Protein AF-A0A943LDY6-F1 (afdb_monomer_lite)

Structure (mmCIF, N/CA/C/O backbone):
data_AF-A0A943LDY6-F1
#
_entry.id   AF-A0A943LDY6-F1
#
loop_
_atom_site.group_PDB
_atom_site.id
_atom_site.type_symbol
_atom_site.label_atom_id
_atom_site.label_alt_id
_atom_site.label_comp_id
_atom_site.label_asym_id
_atom_site.label_entity_id
_atom_site.label_seq_id
_atom_site.pdbx_PDB_ins_code
_atom_site.Cartn_x
_atom_site.Cartn_y
_atom_site.Cartn_z
_atom_site.occupancy
_atom_site.B_iso_or_equiv
_atom_site.auth_seq_id
_atom_site.auth_comp_id
_atom_site.auth_asym_id
_atom_site.auth_atom_id
_atom_site.pdbx_PDB_model_num
ATOM 1 N N . MET A 1 1 ? -2.592 -0.471 35.064 1.00 42.66 1 MET A N 1
ATOM 2 C CA . MET A 1 1 ? -3.232 -0.109 33.784 1.00 42.66 1 MET A CA 1
ATOM 3 C C . MET A 1 1 ? -2.431 1.052 33.225 1.00 42.66 1 MET A C 1
ATOM 5 O O . MET A 1 1 ? -2.751 2.200 33.493 1.00 42.66 1 MET A O 1
ATOM 9 N N . SER A 1 2 ? -1.283 0.746 32.620 1.00 49.88 2 SER A N 1
ATOM 10 C CA . SER A 1 2 ? -0.320 1.758 32.181 1.00 49.88 2 SER A CA 1
ATOM 11 C C . SER A 1 2 ? -0.327 1.824 30.671 1.00 49.88 2 SER A C 1
ATOM 13 O O . SER A 1 2 ? -0.127 0.813 30.007 1.00 49.88 2 SER A O 1
ATOM 15 N N . GLY A 1 3 ? -0.539 3.029 30.167 1.00 41.38 3 GLY A N 1
ATOM 16 C CA . GLY A 1 3 ? -0.566 3.337 28.753 1.00 41.38 3 GLY A CA 1
ATOM 17 C C . GLY A 1 3 ? -1.617 4.400 28.534 1.00 41.38 3 GLY A C 1
ATOM 18 O O . GLY A 1 3 ? -2.722 4.088 28.120 1.00 41.38 3 GLY A O 1
ATOM 19 N N . ASN A 1 4 ? -1.293 5.647 28.874 1.00 44.00 4 ASN A N 1
ATOM 20 C CA . ASN A 1 4 ? -2.026 6.797 28.363 1.00 44.00 4 ASN A CA 1
ATOM 21 C C . ASN A 1 4 ? -1.998 6.693 26.835 1.00 44.00 4 ASN A C 1
ATOM 23 O O . ASN A 1 4 ? -1.005 7.080 26.213 1.00 44.00 4 ASN A O 1
ATOM 27 N N . ILE A 1 5 ? -3.043 6.118 26.241 1.00 48.91 5 ILE A N 1
ATOM 28 C CA . ILE A 1 5 ? -3.231 6.126 24.799 1.00 48.91 5 ILE A CA 1
ATOM 29 C C . ILE A 1 5 ? -3.522 7.589 24.457 1.00 48.91 5 ILE A C 1
ATOM 31 O O . ILE A 1 5 ? -4.640 8.069 24.580 1.00 48.91 5 ILE A O 1
ATOM 35 N N . LYS A 1 6 ? -2.477 8.340 24.092 1.00 54.88 6 LYS A N 1
ATOM 36 C CA . LYS A 1 6 ? -2.565 9.728 23.597 1.00 54.88 6 LYS A CA 1
ATOM 37 C C . LYS A 1 6 ? -3.196 9.814 22.196 1.00 54.88 6 LYS A C 1
ATOM 39 O O . LYS A 1 6 ? -3.066 10.837 21.535 1.00 54.88 6 LYS A O 1
ATOM 44 N N . PHE A 1 7 ? -3.806 8.732 21.730 1.00 64.38 7 PHE A N 1
ATOM 45 C CA . PHE A 1 7 ? -4.202 8.514 20.352 1.00 64.38 7 PHE A CA 1
ATOM 46 C C . PHE A 1 7 ? -5.710 8.279 20.302 1.00 64.38 7 PHE A C 1
ATOM 48 O O . PHE A 1 7 ? -6.206 7.356 20.946 1.00 64.38 7 PHE A O 1
ATOM 55 N N . SER A 1 8 ? -6.447 9.144 19.605 1.00 80.94 8 SER A N 1
ATOM 56 C CA . SER A 1 8 ? -7.900 9.003 19.493 1.00 80.94 8 SER A CA 1
ATOM 57 C C . SER A 1 8 ? -8.284 7.965 18.425 1.00 80.94 8 SER A C 1
ATOM 59 O O . SER A 1 8 ? -7.546 7.781 17.453 1.00 80.94 8 SER A O 1
ATOM 61 N N . PRO A 1 9 ? -9.463 7.324 18.543 1.00 81.94 9 PRO A N 1
ATOM 62 C CA . PRO A 1 9 ? -10.049 6.496 17.483 1.00 81.94 9 PRO A CA 1
ATOM 63 C C . PRO A 1 9 ? -10.050 7.171 16.101 1.00 81.94 9 PRO A C 1
ATOM 65 O O . PRO A 1 9 ? -9.765 6.549 15.079 1.00 81.94 9 PRO A O 1
ATOM 68 N N . GLU A 1 10 ? -10.322 8.476 16.075 1.00 82.56 10 GLU A N 1
ATOM 69 C CA . GLU A 1 10 ? -10.320 9.292 14.860 1.00 82.56 10 GLU A CA 1
ATOM 70 C C . GLU A 1 10 ? -8.923 9.397 14.231 1.00 82.56 10 GLU A C 1
ATOM 72 O O . GLU A 1 10 ? -8.774 9.139 13.038 1.00 82.56 10 GLU A O 1
ATOM 77 N N . GLN A 1 11 ? -7.888 9.660 15.038 1.00 85.12 11 GLN A N 1
ATOM 78 C CA . GLN A 1 11 ? -6.495 9.672 14.574 1.00 85.12 11 GLN A CA 1
ATOM 79 C C . GLN A 1 11 ? -6.056 8.297 14.046 1.00 85.12 11 GLN A C 1
ATOM 81 O O . GLN A 1 11 ? -5.281 8.215 13.092 1.00 85.12 11 GLN A O 1
ATOM 86 N N . GLY A 1 12 ? -6.573 7.209 14.628 1.00 87.38 12 GLY A N 1
ATOM 87 C CA . GLY A 1 12 ? -6.344 5.846 14.145 1.00 87.38 12 GLY A CA 1
ATOM 88 C C . GLY A 1 12 ? -6.924 5.589 12.766 1.00 87.38 12 GLY A C 1
ATOM 89 O O . GLY A 1 12 ? -6.214 5.093 11.892 1.00 87.38 12 GLY A O 1
ATOM 90 N N . ARG A 1 13 ? -8.175 5.996 12.535 1.00 87.88 13 ARG A N 1
ATOM 91 C CA . ARG A 1 13 ? -8.807 5.889 11.212 1.00 87.88 13 ARG A CA 1
ATOM 92 C C . ARG A 1 13 ? -8.135 6.769 10.165 1.00 87.88 13 ARG A C 1
ATOM 94 O O . ARG A 1 13 ? -7.978 6.345 9.018 1.00 87.88 13 ARG A O 1
ATOM 101 N N . GLU A 1 14 ? -7.705 7.969 10.547 1.00 91.69 14 GLU A N 1
ATOM 102 C CA . GLU A 1 14 ? -6.960 8.859 9.655 1.00 91.69 14 GLU A CA 1
ATOM 103 C C . GLU A 1 14 ? -5.631 8.223 9.228 1.00 91.69 14 GLU A C 1
ATOM 105 O O . GLU A 1 14 ? -5.319 8.167 8.039 1.00 91.69 14 GLU A O 1
ATOM 110 N N . MET A 1 15 ? -4.889 7.651 10.176 1.00 88.94 15 MET A N 1
ATOM 111 C CA . MET A 1 15 ? -3.623 6.978 9.896 1.00 88.94 15 MET A CA 1
ATOM 112 C C . MET A 1 15 ? -3.803 5.696 9.070 1.00 88.94 15 MET A C 1
ATOM 114 O O . MET A 1 15 ? -3.029 5.458 8.144 1.00 88.94 15 MET A O 1
ATOM 118 N N . ALA A 1 16 ? -4.850 4.907 9.334 1.00 90.50 16 ALA A N 1
ATOM 119 C CA . ALA A 1 16 ? -5.203 3.743 8.519 1.00 90.50 16 ALA A CA 1
ATOM 120 C C . ALA A 1 16 ? -5.521 4.140 7.067 1.00 90.50 16 ALA A C 1
ATOM 122 O O . ALA A 1 16 ? -5.108 3.455 6.130 1.00 90.50 16 ALA A O 1
ATOM 123 N N . SER A 1 17 ? -6.200 5.275 6.880 1.00 92.69 17 SER A N 1
ATOM 124 C CA . SER A 1 17 ? -6.508 5.837 5.559 1.00 92.69 17 SER A CA 1
ATOM 125 C C . SER A 1 17 ? -5.257 6.368 4.852 1.00 92.69 17 SER A C 1
ATOM 127 O O . SER A 1 17 ? -5.097 6.182 3.648 1.00 92.69 17 SER A O 1
ATOM 129 N N . GLU A 1 18 ? -4.347 7.003 5.590 1.00 93.12 18 GLU A N 1
ATOM 130 C CA . GLU A 1 18 ? -3.072 7.499 5.065 1.00 93.12 18 GLU A CA 1
ATOM 131 C C . GLU A 1 18 ? -2.166 6.358 4.574 1.00 93.12 18 GLU A C 1
ATOM 133 O O . GLU A 1 18 ? -1.528 6.489 3.529 1.00 93.12 18 GLU A O 1
ATOM 138 N N . ILE A 1 19 ? -2.147 5.213 5.270 1.00 91.38 19 ILE A N 1
ATOM 139 C CA . ILE A 1 19 ? -1.428 4.005 4.824 1.00 91.38 19 ILE A CA 1
ATOM 140 C C . ILE A 1 19 ? -1.912 3.566 3.435 1.00 91.38 19 ILE A C 1
ATOM 142 O O . ILE A 1 19 ? -1.097 3.317 2.545 1.00 91.38 19 ILE A O 1
ATOM 146 N N . ILE A 1 20 ? -3.230 3.538 3.229 1.00 92.94 20 ILE A N 1
ATOM 147 C CA . ILE A 1 20 ? -3.838 3.168 1.946 1.00 92.94 20 ILE A CA 1
ATOM 148 C C . ILE A 1 20 ? -3.536 4.207 0.860 1.00 92.94 20 ILE A C 1
ATOM 150 O O . ILE A 1 20 ? -3.153 3.842 -0.246 1.00 92.94 20 ILE A O 1
ATOM 154 N N . ARG A 1 21 ? -3.595 5.508 1.168 1.00 94.25 21 ARG A N 1
ATOM 155 C CA . ARG A 1 21 ? -3.209 6.549 0.197 1.00 94.25 21 ARG A CA 1
ATOM 156 C C . ARG A 1 21 ? -1.757 6.408 -0.252 1.00 94.25 21 ARG A C 1
ATOM 158 O O . ARG A 1 21 ? -1.454 6.565 -1.430 1.00 94.25 21 ARG A O 1
ATOM 165 N N . ARG A 1 22 ? -0.845 6.102 0.675 1.00 91.69 22 ARG A N 1
ATOM 166 C CA . ARG A 1 22 ? 0.578 5.901 0.356 1.00 91.69 22 ARG A CA 1
ATOM 1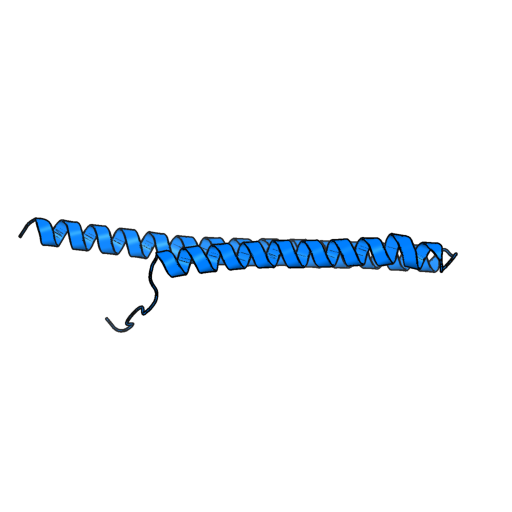67 C C . ARG A 1 22 ? 0.811 4.663 -0.498 1.00 91.69 22 ARG A C 1
ATOM 169 O O . ARG A 1 22 ? 1.659 4.720 -1.386 1.00 91.69 22 ARG A O 1
ATOM 176 N N . ARG A 1 23 ? 0.059 3.582 -0.258 1.00 91.94 23 ARG A N 1
ATOM 177 C CA . ARG A 1 23 ? 0.037 2.402 -1.136 1.00 91.94 23 ARG A CA 1
ATOM 178 C C . ARG A 1 23 ? -0.283 2.819 -2.572 1.00 91.94 23 ARG A C 1
ATOM 180 O O . ARG A 1 23 ? 0.500 2.510 -3.464 1.00 91.94 23 ARG A O 1
ATOM 187 N N . ASP A 1 24 ? -1.370 3.565 -2.763 1.00 92.38 24 ASP A N 1
ATOM 188 C CA . ASP A 1 24 ? -1.843 3.981 -4.091 1.00 92.38 24 ASP A CA 1
ATOM 189 C C . ASP A 1 24 ? -0.823 4.872 -4.809 1.00 92.38 24 ASP A C 1
ATOM 191 O O . ASP A 1 24 ? -0.562 4.693 -5.998 1.00 92.38 24 ASP A O 1
ATOM 195 N N . THR A 1 25 ? -0.186 5.795 -4.082 1.00 93.38 25 THR A N 1
ATOM 196 C CA . THR A 1 25 ? 0.898 6.622 -4.631 1.00 93.38 25 THR A CA 1
ATOM 197 C C . THR A 1 25 ? 2.067 5.766 -5.112 1.00 93.38 25 THR A C 1
ATOM 199 O O . THR A 1 25 ? 2.547 5.959 -6.224 1.00 93.38 25 THR A O 1
ATOM 202 N N . ILE A 1 26 ? 2.525 4.803 -4.307 1.00 89.75 26 ILE A N 1
ATOM 203 C CA . ILE A 1 26 ? 3.657 3.936 -4.669 1.00 89.75 26 ILE A CA 1
ATOM 204 C C . ILE A 1 26 ? 3.310 3.055 -5.871 1.00 89.75 26 ILE A C 1
ATOM 206 O O . ILE A 1 26 ? 4.132 2.889 -6.770 1.00 89.75 26 ILE A O 1
ATOM 210 N N . GLU A 1 27 ? 2.090 2.526 -5.923 1.00 90.19 27 GLU A N 1
ATOM 211 C CA . GLU A 1 27 ? 1.575 1.812 -7.089 1.00 90.19 27 GLU A CA 1
ATOM 212 C C . GLU A 1 27 ? 1.583 2.693 -8.348 1.00 90.19 27 GLU A C 1
ATOM 214 O O . GLU A 1 27 ? 2.053 2.259 -9.403 1.00 90.19 27 GLU A O 1
ATOM 219 N N . GLY A 1 28 ? 1.147 3.949 -8.233 1.00 91.50 28 GLY A N 1
ATOM 220 C CA . GLY A 1 28 ? 1.221 4.934 -9.310 1.00 91.50 28 GLY A CA 1
ATOM 221 C C . GLY A 1 28 ? 2.649 5.168 -9.813 1.00 91.50 28 GLY A C 1
ATOM 222 O O . GLY A 1 28 ? 2.889 5.107 -11.018 1.00 91.50 28 GLY A O 1
ATOM 223 N N . GLU A 1 29 ? 3.606 5.365 -8.906 1.00 91.12 29 GLU A N 1
ATOM 224 C CA . GLU A 1 29 ? 5.023 5.571 -9.242 1.00 91.12 29 GLU A CA 1
ATOM 225 C C . GLU A 1 29 ? 5.641 4.341 -9.929 1.00 91.12 29 GLU A C 1
ATOM 227 O O . GLU A 1 29 ? 6.334 4.462 -10.941 1.00 91.12 29 GLU A O 1
ATOM 232 N N . LEU A 1 30 ? 5.349 3.130 -9.443 1.00 88.75 30 LEU A N 1
ATOM 233 C CA . LEU A 1 30 ? 5.806 1.885 -10.073 1.00 88.75 30 LEU A CA 1
ATOM 234 C C . LEU A 1 30 ? 5.200 1.689 -11.471 1.00 88.75 30 LEU A C 1
ATOM 236 O O . LEU A 1 30 ? 5.863 1.187 -12.381 1.00 88.75 30 LEU A O 1
ATOM 240 N N . ASN A 1 31 ? 3.947 2.098 -11.670 1.00 89.69 31 ASN A N 1
ATOM 241 C CA . ASN A 1 31 ? 3.308 2.104 -12.984 1.00 89.69 31 ASN A CA 1
ATOM 242 C C . ASN A 1 31 ? 3.924 3.155 -13.922 1.00 89.69 31 ASN A C 1
ATOM 244 O O . ASN A 1 31 ? 4.139 2.872 -15.100 1.00 89.69 31 ASN A O 1
ATOM 248 N N . ALA A 1 32 ? 4.270 4.340 -13.418 1.00 90.94 32 ALA A N 1
ATOM 249 C CA . ALA A 1 32 ? 4.956 5.363 -14.204 1.00 90.94 32 ALA A CA 1
ATO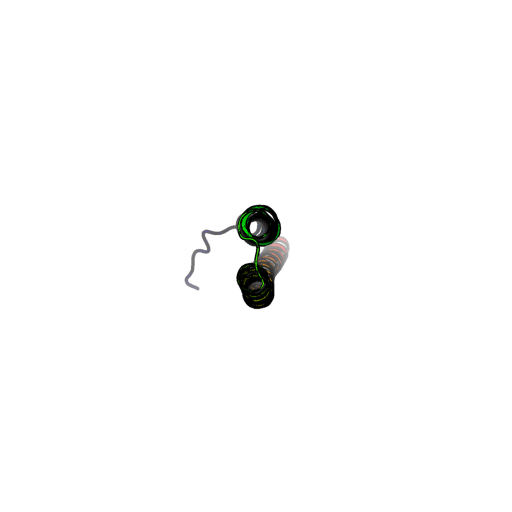M 250 C C . ALA A 1 32 ? 6.350 4.895 -14.659 1.00 90.94 32 ALA A C 1
ATOM 252 O O . ALA A 1 32 ? 6.696 5.035 -15.832 1.00 90.94 32 ALA A O 1
ATOM 253 N N . LEU A 1 33 ? 7.118 4.268 -13.761 1.00 87.50 33 LEU A N 1
ATOM 254 C CA . LEU A 1 33 ? 8.426 3.684 -14.075 1.00 87.50 33 LEU A CA 1
ATOM 255 C C . LEU A 1 33 ? 8.329 2.561 -15.119 1.00 87.50 33 LEU A C 1
ATOM 257 O O . LEU A 1 33 ? 9.114 2.529 -16.064 1.00 87.50 33 LEU A O 1
ATOM 261 N N . SER A 1 34 ? 7.336 1.682 -14.984 1.00 86.75 34 SER A N 1
ATOM 262 C CA . SER A 1 34 ? 7.000 0.643 -15.967 1.00 86.75 34 SER A CA 1
ATOM 263 C C . SER A 1 34 ? 6.771 1.217 -17.368 1.00 86.75 34 SER A C 1
ATOM 265 O O . SER A 1 34 ? 7.364 0.744 -18.341 1.00 86.75 34 SER A O 1
ATOM 267 N N . ASN A 1 35 ? 5.983 2.292 -17.466 1.00 87.44 35 ASN A N 1
ATOM 268 C CA . ASN A 1 35 ? 5.706 2.967 -18.732 1.00 87.44 35 ASN A CA 1
ATOM 269 C C . ASN A 1 35 ? 6.955 3.627 -19.330 1.00 87.44 35 ASN A C 1
ATOM 271 O O . ASN A 1 35 ? 7.150 3.572 -20.543 1.00 87.44 35 ASN A O 1
ATOM 275 N N . LEU A 1 36 ? 7.822 4.213 -18.501 1.00 86.75 36 LEU A N 1
ATOM 276 C CA . LEU A 1 36 ? 9.079 4.816 -18.953 1.00 86.75 36 LEU A CA 1
ATOM 277 C C . LEU A 1 36 ? 10.037 3.753 -19.518 1.00 86.75 36 LEU A C 1
ATOM 279 O O . LEU A 1 36 ? 10.600 3.925 -20.599 1.00 86.75 36 LEU A O 1
ATOM 283 N N . ILE A 1 37 ? 10.189 2.624 -18.822 1.00 82.81 37 ILE A N 1
ATOM 284 C CA . ILE A 1 37 ? 11.082 1.530 -19.235 1.00 82.81 37 ILE A CA 1
ATOM 285 C C . ILE A 1 37 ? 10.540 0.817 -20.484 1.00 82.81 37 ILE A C 1
ATOM 287 O O . ILE A 1 37 ? 11.274 0.578 -21.445 1.00 82.81 37 ILE A O 1
ATOM 291 N N . SER A 1 38 ? 9.249 0.496 -20.502 1.00 76.81 38 SER A N 1
ATOM 292 C CA . SER A 1 38 ? 8.632 -0.243 -21.610 1.00 76.81 38 SER A CA 1
ATOM 293 C C . SER A 1 38 ? 8.368 0.635 -22.836 1.00 76.81 38 SER A C 1
ATOM 295 O O . SER A 1 38 ? 8.385 0.141 -23.960 1.00 76.81 38 SER A O 1
ATOM 297 N N . GLY A 1 39 ? 8.128 1.932 -22.635 1.00 75.56 39 GLY A N 1
ATOM 298 C CA . GLY A 1 39 ? 7.840 2.897 -23.693 1.00 75.56 39 GLY A CA 1
ATOM 299 C C . GLY A 1 39 ? 9.095 3.583 -24.225 1.00 75.56 39 GLY A C 1
ATOM 300 O O . GLY A 1 39 ? 9.514 3.328 -25.350 1.00 75.56 39 GLY A O 1
ATOM 301 N N . GLU A 1 40 ? 9.698 4.465 -23.429 1.00 74.88 40 GLU A N 1
ATOM 302 C CA . GLU A 1 40 ? 10.805 5.324 -23.872 1.00 74.88 40 GLU A CA 1
ATOM 303 C C . GLU A 1 40 ? 12.120 4.562 -24.025 1.00 74.88 40 GLU A C 1
ATOM 305 O O . GLU A 1 40 ? 12.777 4.669 -25.064 1.00 74.88 40 GLU A O 1
ATOM 310 N N . LEU A 1 41 ? 12.499 3.762 -23.023 1.00 72.31 41 LEU A N 1
ATOM 311 C CA . LEU A 1 41 ? 13.779 3.052 -23.050 1.00 72.31 41 LEU A CA 1
ATOM 312 C C . LEU A 1 41 ? 13.802 1.995 -24.164 1.00 72.31 41 LEU A C 1
ATOM 314 O O . LEU A 1 41 ? 14.774 1.919 -24.909 1.00 72.31 41 LEU A O 1
ATOM 318 N N . CYS A 1 42 ? 12.728 1.216 -24.328 1.00 74.75 42 CYS A N 1
ATOM 319 C CA . CYS A 1 42 ? 12.640 0.215 -25.397 1.00 74.75 42 CYS A CA 1
ATOM 320 C C . CYS A 1 42 ? 12.504 0.827 -26.800 1.00 74.75 42 CYS A C 1
ATOM 322 O O . CYS A 1 42 ? 12.932 0.197 -27.766 1.00 74.75 42 CYS A O 1
ATOM 324 N N . ALA A 1 43 ? 11.936 2.032 -26.930 1.00 73.56 43 ALA A N 1
ATOM 325 C CA . ALA A 1 43 ? 11.865 2.734 -28.212 1.00 73.56 43 ALA A CA 1
ATOM 326 C C . ALA A 1 43 ? 13.222 3.309 -28.644 1.00 73.56 43 ALA A C 1
ATOM 328 O O . ALA A 1 43 ? 13.536 3.302 -29.831 1.00 73.56 43 ALA A O 1
ATOM 329 N N . GLN A 1 44 ? 14.033 3.799 -27.699 1.00 70.94 44 GLN A N 1
ATOM 330 C CA . GLN A 1 44 ? 15.373 4.321 -27.997 1.00 70.94 44 GLN A CA 1
ATOM 331 C C . GLN A 1 44 ? 16.429 3.215 -28.105 1.00 70.94 44 GLN A C 1
ATOM 333 O O . GLN A 1 44 ? 17.383 3.330 -28.873 1.00 70.94 44 GLN A O 1
ATOM 338 N N . TRP A 1 45 ? 16.263 2.135 -27.345 1.00 69.00 45 TRP A N 1
ATOM 339 C CA . TRP A 1 45 ? 17.156 0.988 -27.344 1.00 69.00 45 TRP A CA 1
ATOM 340 C C . TRP A 1 45 ? 16.557 -0.140 -28.192 1.00 69.00 45 TRP A C 1
ATOM 342 O O . TRP A 1 45 ? 15.940 -1.075 -27.676 1.00 69.00 45 TRP A O 1
ATOM 352 N N . GLU A 1 46 ? 16.748 -0.067 -29.512 1.00 63.09 46 GLU A N 1
ATOM 353 C CA . GLU A 1 46 ? 16.356 -1.146 -30.425 1.00 63.09 46 GLU A CA 1
ATOM 354 C C . GLU A 1 46 ? 17.169 -2.420 -30.145 1.00 63.09 46 GLU A C 1
ATOM 356 O O . GLU A 1 46 ? 18.393 -2.455 -30.282 1.00 63.09 46 GLU A O 1
ATOM 361 N N . GLY A 1 47 ? 16.486 -3.498 -29.754 1.00 72.56 47 GLY A N 1
ATOM 362 C CA . GLY A 1 47 ? 17.112 -4.806 -29.588 1.00 72.56 47 GLY A CA 1
ATOM 363 C C . GLY A 1 47 ? 16.294 -5.786 -28.753 1.00 72.56 47 GLY A C 1
ATOM 364 O O . GLY A 1 47 ? 15.328 -5.429 -28.087 1.00 72.56 47 GLY A O 1
ATOM 365 N N . ALA A 1 48 ? 16.695 -7.059 -28.770 1.00 72.44 48 ALA A N 1
ATOM 366 C CA . ALA A 1 48 ? 16.092 -8.086 -27.915 1.00 72.44 48 ALA A CA 1
ATOM 367 C C . ALA A 1 48 ? 16.437 -7.889 -26.423 1.00 72.44 48 ALA A C 1
ATOM 369 O O . ALA A 1 48 ? 15.664 -8.286 -25.557 1.00 72.44 48 ALA A O 1
ATOM 370 N N . ALA A 1 49 ? 17.571 -7.243 -26.125 1.00 78.38 49 ALA A N 1
ATOM 371 C CA . ALA A 1 49 ? 18.040 -7.007 -24.760 1.00 78.38 49 ALA A CA 1
ATOM 372 C C . ALA A 1 49 ? 17.172 -6.000 -23.983 1.00 78.38 49 ALA A C 1
ATOM 374 O O . ALA A 1 49 ? 16.930 -6.206 -22.796 1.00 78.38 49 ALA A O 1
ATOM 375 N N . SER A 1 50 ? 16.662 -4.948 -24.637 1.00 80.94 50 SER A N 1
ATOM 376 C CA . SER A 1 50 ? 15.791 -3.950 -23.996 1.00 80.94 50 SER A CA 1
ATOM 377 C C . SER A 1 50 ? 14.435 -4.542 -23.614 1.00 80.94 50 SER A C 1
ATOM 379 O O . SER A 1 50 ? 13.975 -4.348 -22.493 1.00 80.94 50 SER A O 1
ATOM 381 N N . ARG A 1 51 ? 13.853 -5.368 -24.493 1.00 80.38 51 ARG A N 1
ATOM 382 C CA . ARG A 1 51 ? 12.630 -6.134 -24.196 1.00 80.38 51 ARG A CA 1
ATOM 383 C C . ARG A 1 51 ? 12.819 -7.052 -22.994 1.00 80.38 51 ARG A C 1
ATOM 385 O O . ARG A 1 51 ? 12.004 -7.050 -22.085 1.00 80.38 51 ARG A O 1
ATOM 392 N N . GLN A 1 52 ? 13.936 -7.777 -22.955 1.00 86.25 52 GLN A N 1
ATOM 393 C CA . GLN A 1 52 ? 14.235 -8.686 -21.852 1.00 86.25 52 GLN A CA 1
ATOM 394 C C . GLN A 1 52 ? 14.446 -7.945 -20.520 1.00 86.25 52 GLN A C 1
ATOM 396 O O . GLN A 1 52 ? 14.109 -8.475 -19.464 1.00 86.25 52 GLN A O 1
ATOM 401 N N . TYR A 1 53 ? 14.982 -6.722 -20.562 1.00 85.00 53 TYR A N 1
ATOM 402 C CA . TYR A 1 53 ? 15.091 -5.848 -19.394 1.00 85.00 53 TYR A CA 1
ATOM 403 C C . TYR A 1 53 ? 13.719 -5.344 -18.917 1.00 85.00 53 TYR A C 1
ATOM 405 O O . TYR A 1 53 ? 13.441 -5.393 -17.720 1.00 85.00 53 TYR A O 1
ATOM 413 N N . ALA A 1 54 ? 12.843 -4.921 -19.835 1.00 86.62 54 ALA A N 1
ATOM 414 C CA . ALA A 1 54 ? 11.472 -4.524 -19.504 1.00 86.62 54 ALA A CA 1
ATOM 415 C C . ALA A 1 54 ? 10.670 -5.688 -18.894 1.00 86.62 54 ALA A C 1
ATOM 417 O O . ALA A 1 54 ? 10.042 -5.519 -17.851 1.00 86.62 54 ALA A O 1
ATOM 418 N N . ASP A 1 55 ? 10.780 -6.891 -19.463 1.00 88.38 55 ASP A N 1
ATOM 419 C CA . ASP A 1 55 ? 10.134 -8.094 -18.927 1.00 88.38 55 ASP A CA 1
ATOM 420 C C . ASP A 1 55 ? 10.629 -8.427 -17.508 1.00 88.38 55 ASP A C 1
ATOM 422 O O . ASP A 1 55 ? 9.835 -8.772 -16.629 1.00 88.38 55 ASP A O 1
ATOM 426 N N . GLN A 1 56 ? 11.939 -8.300 -17.254 1.00 88.62 56 GLN A N 1
ATOM 427 C CA . GLN A 1 56 ? 12.504 -8.480 -15.911 1.00 88.62 56 GLN A CA 1
ATOM 428 C C . GLN A 1 56 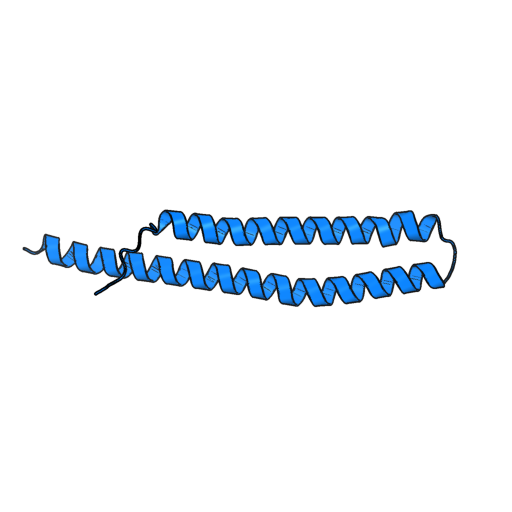? 11.969 -7.439 -14.924 1.00 88.62 56 GLN A C 1
ATOM 430 O O . GLN A 1 56 ? 11.657 -7.782 -13.782 1.00 88.62 56 GLN A O 1
ATOM 435 N N . TYR A 1 57 ? 11.848 -6.181 -15.353 1.00 88.62 57 TYR A N 1
ATOM 436 C CA . TYR A 1 57 ? 11.291 -5.121 -14.523 1.00 88.62 57 TYR A CA 1
ATOM 437 C C . TYR A 1 57 ? 9.831 -5.404 -14.149 1.00 88.62 57 TYR A C 1
ATOM 439 O O . TYR A 1 57 ? 9.497 -5.344 -12.967 1.00 88.62 57 TYR A O 1
ATOM 447 N N . GLU A 1 58 ? 8.981 -5.785 -15.108 1.00 89.00 58 GLU A N 1
ATOM 448 C CA . GLU A 1 58 ? 7.576 -6.121 -14.832 1.00 89.00 58 GLU A CA 1
ATOM 449 C C . GLU A 1 58 ? 7.435 -7.297 -13.863 1.00 89.00 58 GLU A C 1
ATOM 451 O O . GLU A 1 58 ? 6.619 -7.252 -12.939 1.00 89.00 58 GLU A O 1
ATOM 456 N N . GLN A 1 59 ? 8.264 -8.334 -14.012 1.00 90.50 59 GLN A N 1
ATOM 457 C CA . GLN A 1 59 ? 8.260 -9.472 -13.089 1.00 90.50 59 GLN A CA 1
ATOM 458 C C . GLN A 1 59 ? 8.645 -9.056 -11.664 1.00 90.50 59 GLN A C 1
ATOM 460 O O . GLN A 1 59 ? 7.966 -9.428 -10.701 1.00 90.50 59 GLN A O 1
ATOM 465 N N . LEU A 1 60 ? 9.713 -8.265 -11.516 1.00 88.94 60 LEU A N 1
ATOM 466 C CA . LEU A 1 60 ? 10.155 -7.762 -10.214 1.00 88.94 60 LEU A CA 1
ATOM 467 C C . LEU A 1 60 ? 9.103 -6.847 -9.585 1.00 88.94 60 LEU A C 1
ATOM 469 O O . LEU A 1 60 ? 8.763 -7.021 -8.414 1.00 88.94 60 LEU A O 1
ATOM 473 N N . LYS A 1 61 ? 8.546 -5.920 -10.367 1.00 88.94 61 LYS A N 1
ATOM 474 C CA . LYS A 1 61 ? 7.475 -5.019 -9.943 1.00 88.94 61 LYS A CA 1
ATOM 475 C C . LYS A 1 61 ? 6.266 -5.803 -9.448 1.00 88.94 61 LYS A C 1
ATOM 477 O O . LYS A 1 61 ? 5.822 -5.555 -8.333 1.00 88.94 61 LYS A O 1
ATOM 482 N N . SER A 1 62 ? 5.765 -6.768 -10.219 1.00 89.62 62 SER A N 1
ATOM 483 C CA . SER A 1 62 ? 4.604 -7.573 -9.824 1.00 89.62 62 SER A CA 1
ATOM 484 C C . SER A 1 62 ? 4.846 -8.331 -8.516 1.00 89.62 62 SER A C 1
ATOM 486 O O . SER A 1 62 ? 3.959 -8.369 -7.664 1.00 89.62 62 SER A O 1
ATOM 488 N N . SER A 1 63 ? 6.042 -8.900 -8.337 1.00 88.31 63 SER A N 1
ATOM 489 C CA . SER A 1 63 ? 6.422 -9.608 -7.109 1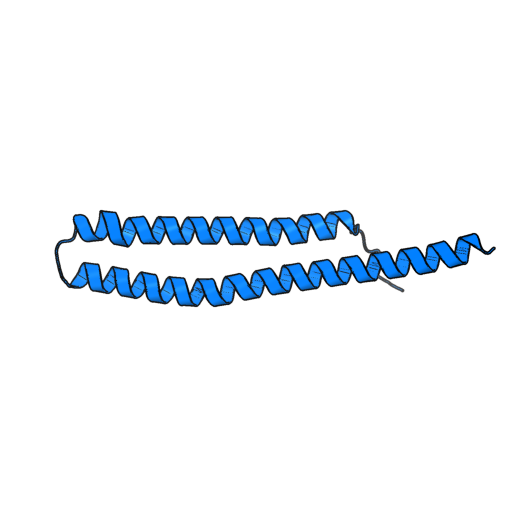.00 88.31 63 SER A CA 1
ATOM 490 C C . SER A 1 63 ? 6.469 -8.674 -5.894 1.00 88.31 63 SER A C 1
ATOM 492 O O . SER A 1 63 ? 5.943 -8.996 -4.826 1.00 88.31 63 SER A O 1
ATOM 494 N N . VAL A 1 64 ? 7.060 -7.487 -6.052 1.00 84.69 64 VAL A N 1
ATOM 495 C CA . VAL A 1 64 ? 7.145 -6.491 -4.976 1.00 84.69 64 VAL A CA 1
ATOM 496 C C . VAL A 1 64 ? 5.766 -5.919 -4.656 1.00 84.69 64 VAL A C 1
ATOM 498 O O . VAL A 1 64 ? 5.406 -5.847 -3.485 1.00 84.69 64 VAL A O 1
ATOM 501 N N . MET A 1 65 ? 4.972 -5.566 -5.670 1.00 87.94 65 MET A N 1
ATOM 502 C CA . MET A 1 65 ? 3.645 -4.979 -5.486 1.00 87.94 65 MET A CA 1
ATOM 503 C C . MET A 1 65 ? 2.687 -5.926 -4.779 1.00 87.94 65 MET A C 1
ATOM 505 O O . MET A 1 65 ? 2.027 -5.493 -3.843 1.00 87.94 65 MET A O 1
ATOM 509 N N . ALA A 1 66 ? 2.640 -7.204 -5.161 1.00 85.69 66 ALA A N 1
ATOM 510 C CA . ALA A 1 66 ? 1.748 -8.164 -4.514 1.00 85.69 66 ALA A CA 1
ATOM 511 C C . ALA A 1 66 ? 2.006 -8.243 -3.000 1.00 85.69 66 ALA A C 1
ATOM 513 O O . ALA A 1 66 ? 1.086 -8.099 -2.201 1.00 85.69 66 ALA A O 1
ATOM 514 N N . ASN A 1 67 ? 3.273 -8.384 -2.599 1.00 88.00 67 ASN A N 1
ATOM 515 C CA . ASN A 1 67 ? 3.641 -8.457 -1.185 1.00 88.00 67 ASN A CA 1
ATOM 516 C C . ASN A 1 67 ? 3.431 -7.124 -0.454 1.00 88.00 67 ASN A C 1
ATOM 518 O O . ASN A 1 67 ? 2.990 -7.098 0.694 1.00 88.00 67 ASN A O 1
ATOM 522 N N . PHE A 1 68 ? 3.751 -6.012 -1.114 1.00 89.06 68 PHE A N 1
ATOM 523 C CA . PHE A 1 68 ? 3.638 -4.679 -0.538 1.00 89.06 68 PHE A CA 1
ATOM 524 C C . PHE A 1 68 ? 2.180 -4.271 -0.299 1.00 89.06 68 PHE A C 1
ATOM 526 O O . PHE A 1 68 ? 1.854 -3.766 0.774 1.00 89.06 68 PHE A O 1
ATOM 533 N N . VAL A 1 69 ? 1.301 -4.531 -1.272 1.00 88.31 69 VAL A N 1
ATOM 534 C CA . VAL A 1 69 ? -0.137 -4.250 -1.181 1.00 88.31 69 VAL A CA 1
ATOM 535 C C . VAL A 1 69 ? -0.748 -5.025 -0.020 1.00 88.31 69 VAL A C 1
ATOM 537 O O . VAL A 1 69 ? -1.333 -4.402 0.863 1.00 88.31 69 VAL A O 1
ATOM 540 N N . THR A 1 70 ? -0.527 -6.342 0.047 1.00 90.50 70 THR A N 1
ATOM 541 C CA . THR A 1 70 ? -1.038 -7.171 1.149 1.00 90.50 70 THR A CA 1
ATOM 542 C C . THR A 1 70 ? -0.533 -6.683 2.505 1.00 90.50 70 THR A C 1
ATOM 544 O O . THR A 1 70 ? -1.321 -6.518 3.429 1.00 90.50 70 THR A O 1
ATOM 547 N N . MET A 1 71 ? 0.759 -6.365 2.625 1.00 92.62 71 MET A N 1
ATOM 548 C CA . MET A 1 71 ? 1.331 -5.880 3.884 1.00 92.62 71 MET A CA 1
ATOM 549 C C . MET A 1 71 ? 0.683 -4.572 4.367 1.00 92.62 71 MET A C 1
ATOM 551 O O . MET A 1 71 ? 0.418 -4.420 5.561 1.00 92.62 71 MET A O 1
ATOM 555 N N . LEU A 1 72 ? 0.447 -3.612 3.467 1.00 92.44 72 LEU A N 1
ATOM 556 C CA . LEU A 1 72 ? -0.164 -2.332 3.836 1.00 92.44 72 LEU A CA 1
ATOM 557 C C . LEU A 1 72 ? -1.665 -2.455 4.119 1.00 92.44 72 LEU A C 1
ATOM 559 O O . LEU A 1 72 ? -2.165 -1.784 5.023 1.00 92.44 72 LEU A O 1
ATOM 563 N N . GLU A 1 73 ? -2.371 -3.317 3.389 1.00 91.31 73 GLU A N 1
ATOM 564 C CA . GLU A 1 73 ? -3.776 -3.634 3.657 1.00 91.31 73 GLU A CA 1
ATOM 565 C C . GLU A 1 73 ? -3.943 -4.298 5.024 1.00 91.31 73 GLU A C 1
ATOM 567 O O . GLU A 1 73 ? -4.763 -3.844 5.823 1.00 91.31 73 GLU A O 1
ATOM 572 N N . ASP A 1 74 ? -3.102 -5.283 5.342 1.00 93.44 74 ASP A N 1
ATOM 573 C CA . ASP A 1 74 ? -3.100 -5.953 6.642 1.00 93.44 74 ASP A CA 1
ATOM 574 C C . ASP A 1 74 ? -2.791 -4.978 7.781 1.00 93.44 74 ASP A C 1
ATOM 576 O O . ASP A 1 74 ? -3.411 -5.045 8.844 1.00 93.44 74 ASP A O 1
ATOM 580 N N . LEU A 1 75 ? -1.846 -4.052 7.582 1.00 91.12 75 LEU A N 1
ATOM 581 C CA . LEU A 1 75 ? -1.508 -3.040 8.582 1.00 91.12 75 LEU A CA 1
ATOM 582 C C . LEU A 1 75 ? -2.673 -2.068 8.818 1.00 91.12 75 LEU A C 1
ATOM 584 O O . LEU A 1 75 ? -2.983 -1.740 9.965 1.00 91.12 75 LEU A O 1
ATOM 588 N N . SER A 1 76 ? -3.332 -1.626 7.745 1.00 91.88 76 SER A N 1
ATOM 589 C CA . SER A 1 76 ? -4.514 -0.763 7.828 1.00 91.88 76 SER A CA 1
ATOM 590 C C . SER A 1 76 ? -5.678 -1.478 8.527 1.00 91.88 76 SER A C 1
ATOM 592 O O . SER A 1 76 ? -6.300 -0.916 9.429 1.00 91.88 76 SER A O 1
ATOM 594 N N . ALA A 1 77 ? -5.926 -2.748 8.191 1.00 92.25 77 ALA A N 1
ATOM 595 C CA . ALA A 1 77 ? -6.958 -3.572 8.816 1.00 92.25 77 ALA A CA 1
ATOM 596 C C . ALA A 1 77 ? -6.695 -3.800 10.313 1.00 92.25 77 ALA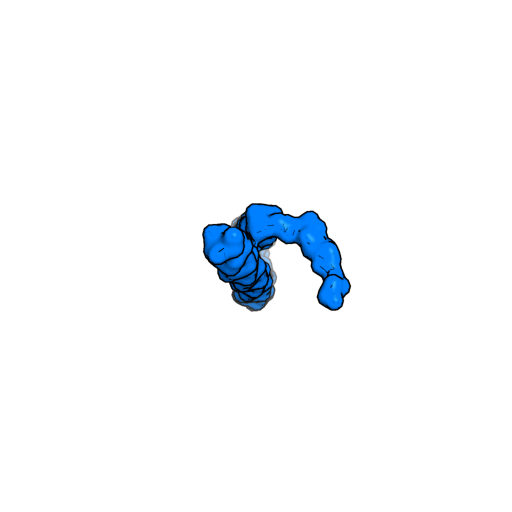 A C 1
ATOM 598 O O . ALA A 1 77 ? -7.603 -3.643 11.131 1.00 92.25 77 ALA A O 1
ATOM 599 N N . GLN A 1 78 ? -5.449 -4.103 10.691 1.00 91.69 78 GLN A N 1
ATOM 600 C CA . GLN A 1 78 ? -5.051 -4.241 12.094 1.00 91.69 78 GLN A CA 1
ATOM 601 C C . GLN A 1 78 ? -5.279 -2.946 12.875 1.00 91.69 78 GLN A C 1
ATOM 603 O O . GLN A 1 78 ? -5.831 -2.978 13.974 1.00 91.69 78 GLN A O 1
ATOM 608 N N . LEU A 1 79 ? -4.898 -1.800 12.304 1.00 90.50 79 LEU A N 1
ATOM 609 C CA . LEU A 1 79 ? -5.099 -0.507 12.950 1.00 90.50 79 LEU A CA 1
ATOM 610 C C . LEU A 1 79 ? -6.589 -0.183 13.125 1.00 90.50 79 LEU A C 1
ATOM 612 O O . LEU A 1 79 ? -6.991 0.244 14.205 1.00 90.50 79 LEU A O 1
ATOM 616 N N . ASN A 1 80 ? -7.416 -0.447 12.111 1.00 90.25 80 ASN A N 1
ATOM 617 C CA . ASN A 1 80 ? -8.868 -0.282 12.213 1.00 90.25 80 ASN A CA 1
ATOM 618 C C . ASN A 1 80 ? -9.474 -1.189 13.293 1.00 90.25 80 ASN A C 1
ATOM 620 O O . ASN A 1 80 ? -10.275 -0.719 14.095 1.00 90.25 80 ASN A O 1
ATOM 624 N N . SER A 1 81 ? -9.039 -2.448 13.385 1.00 90.12 81 SER A N 1
ATOM 625 C CA . SER A 1 81 ? -9.510 -3.372 14.423 1.00 90.12 81 SER A CA 1
ATOM 626 C C . SER A 1 81 ? -9.159 -2.894 15.839 1.00 90.12 81 SER A C 1
ATOM 628 O O . SER A 1 81 ? -9.985 -2.984 16.748 1.00 90.12 81 SER A O 1
ATOM 630 N N . ILE A 1 82 ? -7.963 -2.323 16.033 1.00 87.75 82 ILE A N 1
ATOM 631 C CA . ILE A 1 82 ? -7.569 -1.709 17.312 1.00 87.75 82 ILE A CA 1
ATOM 632 C C . ILE A 1 82 ? -8.490 -0.530 17.648 1.00 87.75 82 ILE A C 1
ATOM 634 O O . ILE A 1 82 ? -8.937 -0.407 18.789 1.00 87.75 82 ILE A O 1
ATOM 638 N N . VAL A 1 83 ? -8.792 0.320 16.663 1.00 88.81 83 VAL A N 1
ATOM 639 C CA . VAL A 1 83 ? -9.696 1.462 16.841 1.00 88.81 83 VAL A CA 1
ATOM 640 C C . VAL A 1 83 ? -11.102 1.005 17.234 1.00 88.81 83 VAL A C 1
ATOM 642 O O . VAL A 1 83 ? -11.655 1.519 18.204 1.00 88.81 83 VAL A O 1
ATOM 645 N N . GLU A 1 84 ? -11.664 0.019 16.536 1.00 89.00 84 GLU A N 1
ATOM 646 C CA . GLU A 1 84 ? -12.988 -0.538 16.843 1.00 89.00 84 GLU A CA 1
ATOM 647 C C . GLU A 1 84 ? -13.048 -1.121 18.261 1.00 89.00 84 GLU A C 1
ATOM 649 O O . GLU A 1 84 ? -14.010 -0.888 18.996 1.00 89.00 84 GLU A O 1
ATOM 654 N N . ALA A 1 85 ? -11.999 -1.836 18.681 1.00 88.31 85 ALA A N 1
ATOM 655 C CA . ALA A 1 85 ? -11.908 -2.387 20.030 1.00 88.31 85 ALA A CA 1
ATOM 656 C C . ALA A 1 85 ? -11.865 -1.289 21.108 1.00 88.31 85 ALA A C 1
ATOM 658 O O . ALA A 1 85 ? -12.486 -1.440 22.163 1.00 88.31 85 ALA A O 1
ATOM 659 N N . MET A 1 86 ? -11.166 -0.178 20.846 1.00 84.81 86 MET A N 1
ATOM 660 C CA . MET A 1 86 ? -11.155 0.980 21.744 1.00 84.81 86 MET A CA 1
ATOM 661 C C . MET A 1 86 ? -12.542 1.624 21.855 1.00 84.81 86 MET A C 1
ATOM 663 O O . MET A 1 86 ? -13.003 1.876 22.965 1.00 84.81 86 MET A O 1
ATOM 667 N N . GLU A 1 87 ? -13.238 1.836 20.736 1.00 85.81 87 GLU A N 1
ATOM 668 C CA . GLU A 1 87 ? -14.585 2.423 20.745 1.00 85.81 87 GLU A CA 1
ATOM 669 C C . GLU A 1 87 ? -15.602 1.549 21.479 1.00 85.81 87 GLU A C 1
ATOM 671 O O . GLU A 1 87 ? -16.423 2.061 22.243 1.00 85.81 87 GLU A O 1
ATOM 676 N N . ALA A 1 88 ? -15.536 0.231 21.282 1.00 86.12 88 ALA A N 1
ATOM 677 C CA . ALA A 1 88 ? -16.392 -0.714 21.987 1.00 86.12 88 ALA A CA 1
ATOM 678 C C . ALA A 1 88 ? -16.150 -0.673 23.505 1.00 86.12 88 ALA A C 1
ATOM 680 O O . ALA A 1 88 ? -17.106 -0.664 24.285 1.00 86.12 88 ALA A O 1
ATOM 681 N N . ALA A 1 89 ? -14.883 -0.606 23.930 1.00 83.88 89 ALA A N 1
ATOM 682 C CA . ALA A 1 89 ? -14.525 -0.484 25.341 1.00 83.88 89 ALA A CA 1
ATOM 683 C C . ALA A 1 89 ? -15.028 0.837 25.949 1.00 83.88 89 ALA A C 1
ATOM 685 O O . ALA A 1 89 ? -15.606 0.832 27.038 1.00 83.88 89 ALA A O 1
ATOM 686 N N . ASP A 1 90 ? -14.873 1.954 25.235 1.00 80.88 90 ASP A N 1
ATOM 687 C CA . ASP A 1 90 ? -15.353 3.264 25.684 1.00 80.88 90 ASP A CA 1
ATOM 688 C C . ASP A 1 90 ? -16.886 3.314 25.787 1.00 80.88 90 ASP A C 1
ATOM 690 O O . ASP A 1 90 ? -17.425 3.844 26.764 1.00 80.88 90 ASP A O 1
ATOM 694 N N . GLN A 1 91 ? -17.613 2.725 24.831 1.00 80.81 91 GLN A N 1
ATOM 695 C CA . GLN A 1 91 ? -19.076 2.631 24.885 1.00 80.81 91 GLN A CA 1
ATOM 696 C C . GLN A 1 91 ? -19.561 1.781 26.066 1.00 80.81 91 GLN A C 1
ATOM 698 O O . GLN A 1 91 ? -20.509 2.180 26.752 1.00 80.81 91 GLN A O 1
ATOM 703 N N . ASP A 1 92 ? -18.908 0.647 26.341 1.00 82.12 92 ASP A N 1
ATOM 704 C CA . ASP A 1 92 ? -19.230 -0.204 27.492 1.00 82.12 92 ASP A CA 1
ATOM 705 C C . ASP A 1 92 ? -19.037 0.561 28.811 1.00 82.12 92 ASP A C 1
ATOM 707 O O . ASP A 1 92 ? -19.946 0.613 29.643 1.00 82.12 92 ASP A O 1
ATOM 711 N N . ILE A 1 93 ? -17.904 1.252 28.978 1.00 72.19 93 ILE A N 1
ATOM 712 C CA . ILE A 1 93 ? -17.639 2.090 30.157 1.00 72.19 93 ILE A CA 1
ATOM 713 C C . ILE A 1 93 ? -18.682 3.212 30.283 1.00 72.19 93 ILE A C 1
ATOM 715 O O . ILE A 1 93 ? -19.257 3.406 31.358 1.00 72.19 93 ILE A O 1
ATOM 719 N N . ALA A 1 94 ? -18.978 3.928 29.195 1.00 75.75 94 ALA A N 1
ATOM 720 C CA . ALA A 1 94 ? -19.956 5.015 29.196 1.00 75.75 94 ALA A CA 1
ATOM 721 C C . ALA A 1 94 ? -21.370 4.530 29.563 1.00 75.75 94 ALA A C 1
ATOM 723 O O . ALA A 1 94 ? -22.099 5.225 30.276 1.00 75.75 94 ALA A O 1
ATOM 724 N N . SER A 1 95 ? -21.759 3.334 29.109 1.00 75.81 95 SER A N 1
ATOM 725 C CA . SER A 1 95 ? -23.055 2.727 29.433 1.00 75.81 95 SER A CA 1
ATOM 726 C C . SER A 1 95 ? -23.197 2.404 30.925 1.00 75.81 95 SER A C 1
ATOM 728 O O . SER A 1 95 ? -24.259 2.637 31.503 1.00 75.81 95 SER A O 1
ATOM 730 N N . LYS A 1 96 ? -22.110 1.959 31.570 1.00 72.06 96 LYS A N 1
ATOM 731 C CA . LYS A 1 96 ? -22.075 1.640 33.005 1.00 72.06 96 LYS A CA 1
ATOM 732 C C . LYS A 1 96 ? -22.111 2.889 33.878 1.00 72.06 96 LYS A C 1
ATOM 734 O O . LYS A 1 96 ? -22.764 2.877 34.914 1.00 72.06 96 LYS A O 1
ATOM 739 N N . ILE A 1 97 ? -21.462 3.973 33.450 1.00 68.19 97 ILE A N 1
ATOM 740 C C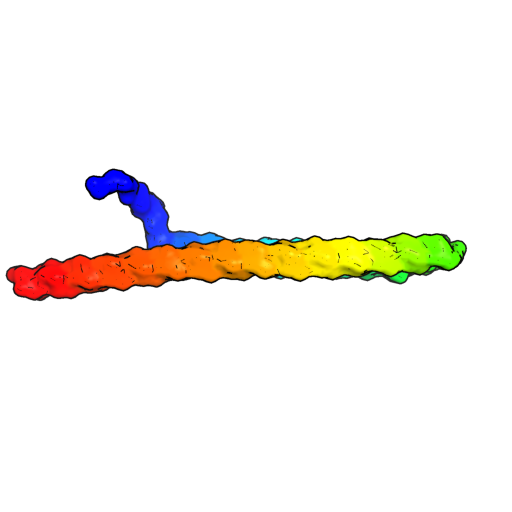A . ILE A 1 97 ? -21.474 5.249 34.182 1.00 68.19 97 ILE A CA 1
ATOM 741 C C . ILE A 1 97 ? -22.863 5.900 34.145 1.00 68.19 97 ILE A C 1
ATOM 743 O O . ILE A 1 97 ? -23.277 6.488 35.134 1.00 68.19 97 ILE A O 1
ATOM 747 N N . LYS A 1 98 ? -23.613 5.773 33.043 1.00 60.22 98 LYS A N 1
ATOM 748 C CA . LYS A 1 98 ? -24.972 6.337 32.929 1.00 60.22 98 LYS A CA 1
ATOM 749 C C . LYS A 1 98 ? -26.035 5.631 33.785 1.00 60.22 98 LYS A C 1
ATOM 751 O O . LYS A 1 98 ? -27.135 6.161 33.904 1.00 60.22 98 LYS A O 1
ATOM 756 N N . MET A 1 99 ? -25.752 4.440 34.319 1.00 55.28 99 MET A N 1
ATOM 757 C CA . MET A 1 99 ? -26.671 3.688 35.190 1.00 55.28 99 MET A CA 1
ATOM 758 C C . MET A 1 99 ? -26.490 3.980 36.690 1.00 55.28 99 MET A C 1
ATOM 760 O O . MET A 1 99 ? -27.229 3.414 37.496 1.00 55.28 99 MET A O 1
ATOM 764 N N . VAL A 1 100 ? -25.535 4.837 37.063 1.00 49.00 100 VAL A N 1
ATOM 765 C CA . VAL A 1 100 ? -25.309 5.313 38.441 1.00 49.00 100 VAL A CA 1
ATOM 766 C C . VAL A 1 100 ? -25.797 6.750 38.562 1.00 49.00 100 VAL A C 1
ATOM 768 O O . VAL A 1 100 ? -26.462 7.046 39.577 1.00 49.00 100 VAL A O 1
#

Secondary structure (DSSP, 8-state):
--------HHHHHHHHHHHHHHHHHHHHHHHHHHHIIIIIIHHHS-SHHHHHHHHHHHHHHHHHHHHHHHHHHHHHHHHHHHHHHHHHHHHHHHHHHTT-

Sequence (100 aa):
MSGNIKFSPEQGREMASEIIRRRDTIEGELNALSNLISGELCAQWEGAASRQYADQYEQLKSSVMANFVTMLEDLSAQLNSIVEAMEAADQDIASKIKMV

pLDDT: mean 82.03, std 12.5, range [41.38, 94.25]

Radius of gyration: 22.6 Å; chains: 1; bounding box: 45×19×69 Å

Foldseek 3Di:
DDDPPPAALVNLLVVLVVLVVVLVVVVVVLVVVLCCQVPVVCVVDPDPVSVVVSVVSVVVSVVCSVVSVVVSNVVSVVSNVVSVVVVVVVVVVVVVVVVD